Protein AF-A0AB39RY09-F1 (afdb_monomer_lite)

InterPro domains:
  IPR000873 AMP-dependent synthetase/ligase domain [PF00501] (6-42)
  IPR020845 AMP-binding, conserved site [PS00455] (16-27)
  IPR042099 ANL, N-terminal domain [G3DSA:3.40.50.12780] (1-55)

Foldseek 3Di:
DDDDDDDDDQQDFDDWDWDCDPVNDIDTDTDGNVRVVVVVVVVCCVCVVVVDDPPDD

Organism: NCBI:txid3238630

Radius of gyration: 16.2 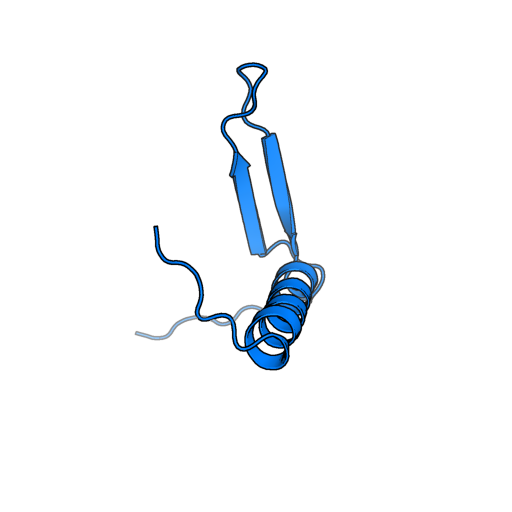Å; chains: 1; bounding box: 39×37×37 Å

Secondary structure (DSSP, 8-state):
--PPP----TTSEEEEEEE--TTSSPEEEEEEHHHHHHHHHHHHHHHHHT-------

Sequence (57 aa):
MTFRTVERDEDDTVVVLYTSGTTGHPKGAELRHRNVYDNALAGIDLFVSRGQRPATC

pLDDT: mean 85.88, std 12.35, range [44.97, 98.12]

Structure (mmCIF, N/CA/C/O backbone):
data_AF-A0AB39RY09-F1
#
_entry.id   AF-A0AB39RY09-F1
#
loop_
_atom_site.group_PDB
_atom_site.id
_atom_site.type_symbol
_atom_site.label_atom_id
_atom_site.label_alt_id
_atom_site.label_comp_id
_atom_site.label_asym_id
_atom_site.label_entity_id
_atom_site.label_seq_id
_atom_site.pdbx_PDB_ins_code
_atom_site.Cartn_x
_atom_site.Cartn_y
_atom_site.Cartn_z
_atom_site.occupancy
_atom_site.B_iso_or_equiv
_atom_site.auth_seq_id
_atom_site.auth_comp_id
_atom_site.auth_asym_id
_atom_site.auth_atom_id
_atom_site.pdbx_PDB_model_num
ATOM 1 N N . MET A 1 1 ? 27.150 -13.085 6.805 1.00 61.41 1 MET A N 1
ATOM 2 C CA . MET A 1 1 ? 25.814 -12.858 7.392 1.00 61.41 1 MET A CA 1
ATOM 3 C C . MET A 1 1 ? 24.808 -13.345 6.369 1.00 61.41 1 MET A C 1
ATOM 5 O O . MET A 1 1 ? 24.750 -12.762 5.296 1.00 61.41 1 MET A O 1
ATOM 9 N N . THR A 1 2 ? 24.124 -14.455 6.634 1.00 82.31 2 THR A N 1
ATOM 10 C CA . THR A 1 2 ? 23.195 -15.063 5.669 1.00 82.31 2 THR A CA 1
ATOM 11 C C . THR A 1 2 ? 21.780 -14.866 6.188 1.00 82.31 2 THR A C 1
ATOM 13 O O . THR A 1 2 ? 21.497 -15.210 7.334 1.00 82.31 2 THR A O 1
ATOM 16 N N . PHE A 1 3 ? 20.911 -14.277 5.373 1.00 86.75 3 PHE A N 1
ATOM 17 C CA . PHE A 1 3 ? 19.496 -14.130 5.698 1.00 86.75 3 PHE A CA 1
ATOM 18 C C . PHE A 1 3 ? 18.749 -15.401 5.296 1.00 86.75 3 PHE A C 1
ATOM 20 O O . PHE A 1 3 ? 19.025 -15.981 4.247 1.00 86.75 3 PHE A O 1
ATOM 27 N N . ARG A 1 4 ? 17.804 -15.836 6.134 1.00 90.62 4 ARG A N 1
ATOM 28 C CA . ARG A 1 4 ? 16.928 -16.970 5.833 1.00 90.62 4 ARG A CA 1
ATOM 29 C C . ARG A 1 4 ? 15.731 -16.475 5.026 1.00 90.62 4 ARG A C 1
ATOM 31 O O . ARG A 1 4 ? 14.974 -15.643 5.524 1.00 90.62 4 ARG A O 1
ATOM 38 N N . THR A 1 5 ? 15.544 -17.009 3.826 1.00 91.25 5 THR A N 1
ATOM 39 C CA . THR A 1 5 ? 14.315 -16.824 3.050 1.00 91.25 5 THR A CA 1
ATOM 40 C C . THR A 1 5 ? 13.186 -17.670 3.636 1.00 91.25 5 THR A C 1
ATOM 42 O O . THR A 1 5 ? 13.413 -18.741 4.201 1.00 91.25 5 THR A O 1
ATOM 45 N N . VAL A 1 6 ? 11.963 -17.156 3.558 1.00 92.62 6 VAL A N 1
ATOM 46 C CA . VAL A 1 6 ? 10.744 -17.842 3.995 1.00 92.62 6 VAL A CA 1
ATOM 47 C C . VAL A 1 6 ? 9.760 -17.753 2.840 1.00 92.62 6 VAL A C 1
ATOM 49 O O . VAL A 1 6 ? 9.638 -16.682 2.249 1.00 92.62 6 VAL A O 1
ATOM 52 N N . GLU A 1 7 ? 9.083 -18.858 2.540 1.00 93.88 7 GLU A N 1
ATOM 53 C CA . GLU A 1 7 ? 8.009 -18.890 1.544 1.00 93.88 7 GLU A CA 1
ATOM 54 C C . GLU A 1 7 ? 6.890 -17.917 1.934 1.00 93.88 7 GLU A C 1
ATOM 56 O O . GLU A 1 7 ? 6.562 -17.784 3.120 1.00 93.88 7 GLU A O 1
ATOM 61 N N . ARG A 1 8 ? 6.340 -17.215 0.940 1.00 93.75 8 ARG A N 1
ATOM 62 C CA . ARG A 1 8 ? 5.224 -16.275 1.096 1.00 93.75 8 ARG A CA 1
ATOM 63 C C . ARG A 1 8 ? 4.281 -16.385 -0.082 1.00 93.75 8 ARG A C 1
ATOM 65 O O . ARG A 1 8 ? 4.736 -16.504 -1.218 1.00 93.75 8 ARG A O 1
ATOM 72 N N . ASP A 1 9 ? 2.997 -16.313 0.221 1.00 96.25 9 ASP A N 1
ATOM 73 C CA . ASP A 1 9 ? 1.925 -16.271 -0.760 1.00 96.25 9 ASP A CA 1
ATOM 74 C C . ASP A 1 9 ? 1.538 -14.816 -1.076 1.00 96.25 9 ASP A C 1
ATOM 76 O O . ASP A 1 9 ? 1.740 -13.901 -0.272 1.00 96.25 9 ASP A O 1
ATOM 80 N N . GLU A 1 10 ? 0.968 -14.577 -2.255 1.00 96.00 10 GLU A N 1
ATOM 81 C CA . GLU A 1 10 ? 0.480 -13.252 -2.645 1.00 96.00 10 GLU A CA 1
ATOM 82 C C . GLU A 1 10 ? -0.683 -12.750 -1.771 1.00 96.00 10 GLU A C 1
ATOM 84 O O . GLU A 1 10 ? -0.940 -11.538 -1.699 1.00 96.00 10 GLU A O 1
ATOM 89 N N . ASP A 1 11 ? -1.359 -13.681 -1.093 1.00 97.00 11 ASP A N 1
ATOM 90 C CA . ASP A 1 11 ? -2.429 -13.422 -0.146 1.00 97.00 11 ASP A CA 1
ATOM 91 C C . ASP A 1 11 ? -1.971 -13.168 1.293 1.00 97.00 11 ASP A C 1
ATOM 93 O O . ASP A 1 11 ? -2.789 -12.760 2.126 1.00 97.00 11 ASP A O 1
ATOM 97 N N . ASP A 1 12 ? -0.677 -13.321 1.577 1.00 97.12 12 ASP A N 1
ATOM 98 C CA . ASP A 1 12 ? -0.121 -12.970 2.877 1.00 97.12 12 ASP A CA 1
ATOM 99 C C . ASP A 1 12 ? -0.132 -11.446 3.086 1.00 97.12 12 ASP A C 1
ATOM 101 O O . ASP A 1 12 ? 0.175 -10.650 2.189 1.00 97.12 12 ASP A O 1
ATOM 105 N N . THR A 1 13 ? -0.465 -11.019 4.306 1.00 96.75 13 THR A N 1
ATOM 106 C CA . THR A 1 13 ? -0.401 -9.608 4.708 1.00 96.75 13 THR A CA 1
ATOM 107 C C . THR A 1 13 ? 1.055 -9.145 4.775 1.00 96.75 13 THR A C 1
ATOM 109 O O . THR A 1 13 ? 1.873 -9.724 5.491 1.00 96.75 13 THR A O 1
ATOM 112 N N . VAL A 1 14 ? 1.366 -8.051 4.073 1.00 96.44 14 VAL A N 1
ATOM 113 C CA . VAL A 1 14 ? 2.714 -7.462 4.020 1.00 96.44 14 VAL A CA 1
ATOM 114 C C . VAL A 1 14 ? 2.832 -6.182 4.846 1.00 96.44 14 VAL A C 1
ATOM 116 O O . VAL A 1 14 ? 3.897 -5.898 5.393 1.00 96.44 14 VAL A O 1
ATOM 119 N N . VAL A 1 15 ? 1.751 -5.403 4.970 1.00 95.12 15 VAL A N 1
ATOM 120 C CA . VAL A 1 15 ? 1.757 -4.141 5.722 1.00 95.12 15 VAL A CA 1
ATOM 121 C C . VAL A 1 15 ? 0.393 -3.848 6.338 1.00 95.12 15 VAL A C 1
ATOM 123 O O . VAL A 1 15 ? -0.640 -4.136 5.741 1.00 95.12 15 VAL A O 1
ATOM 126 N N . VAL A 1 16 ? 0.394 -3.234 7.524 1.00 95.12 16 VAL A N 1
ATOM 127 C CA . VAL A 1 16 ? -0.802 -2.641 8.136 1.00 95.12 16 VAL A CA 1
ATOM 128 C C . VAL A 1 16 ? -0.617 -1.131 8.195 1.00 95.12 16 VAL A C 1
ATOM 130 O O . VAL A 1 16 ? 0.250 -0.630 8.911 1.00 95.12 16 V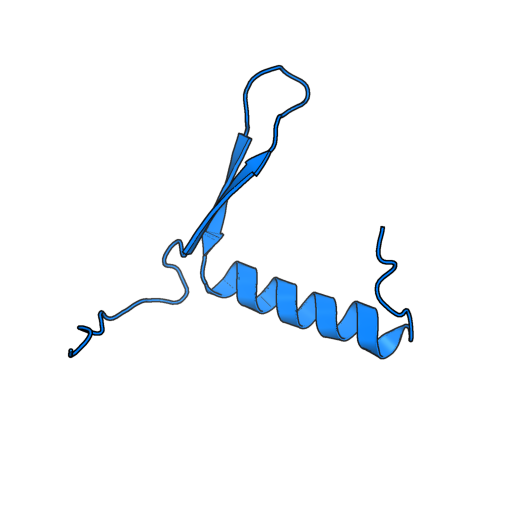AL A O 1
ATOM 133 N N . LEU A 1 17 ? -1.413 -0.400 7.419 1.00 93.06 17 LEU A N 1
ATOM 134 C CA . LEU A 1 17 ? -1.366 1.058 7.375 1.00 93.06 17 LEU A CA 1
ATOM 135 C C . LEU A 1 17 ? -2.327 1.638 8.406 1.00 93.06 17 LEU A C 1
ATOM 137 O O . LEU A 1 17 ? -3.534 1.418 8.325 1.00 93.06 17 LEU A O 1
ATOM 141 N N . TYR A 1 18 ? -1.800 2.412 9.351 1.00 92.38 18 TYR A N 1
ATOM 142 C CA . TYR A 1 18 ? -2.612 3.156 10.306 1.00 92.38 18 TYR A CA 1
ATOM 143 C C . TYR A 1 18 ? -2.817 4.587 9.833 1.00 92.38 18 TYR A C 1
ATOM 145 O O . TYR A 1 18 ? -1.875 5.280 9.453 1.00 92.38 18 TYR A O 1
ATOM 153 N N . THR A 1 19 ? -4.059 5.045 9.909 1.00 89.00 19 THR A N 1
ATOM 154 C CA . THR A 1 19 ? -4.421 6.446 9.676 1.00 89.00 19 THR A CA 1
ATOM 155 C C . THR A 1 19 ? -5.016 7.016 10.952 1.00 89.00 19 THR A C 1
ATOM 157 O O . THR A 1 19 ? -5.652 6.281 11.704 1.00 89.00 19 THR A O 1
ATOM 160 N N . SER A 1 20 ? -4.811 8.310 11.216 1.00 86.44 20 SER A N 1
ATOM 161 C CA . SER A 1 20 ? -5.225 8.951 12.475 1.00 86.44 20 SER A CA 1
ATOM 162 C C . SER A 1 20 ? -6.721 8.804 12.772 1.00 86.44 20 SER A C 1
ATOM 164 O O . SER A 1 20 ? -7.096 8.712 13.936 1.00 86.44 20 SER A O 1
ATOM 166 N N . GLY A 1 21 ? -7.559 8.699 11.733 1.00 78.75 21 GLY A N 1
ATOM 167 C CA . GLY A 1 21 ? -9.010 8.587 11.854 1.00 78.75 21 GLY A CA 1
ATOM 168 C C . GLY A 1 21 ? -9.644 9.882 12.381 1.00 78.75 21 GLY A C 1
ATOM 169 O O . GLY A 1 21 ? -9.176 10.494 13.334 1.00 78.75 21 G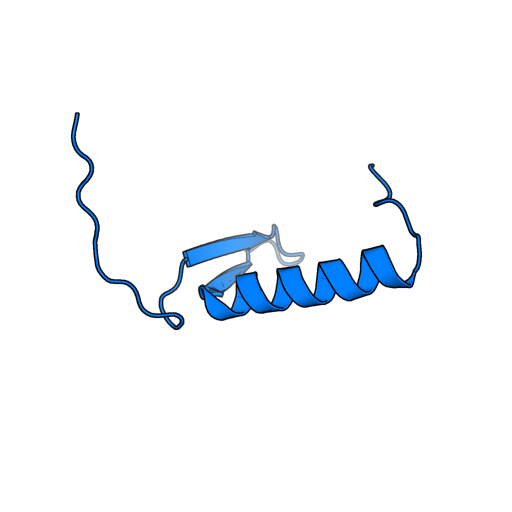LY A O 1
ATOM 170 N N . THR A 1 22 ? -10.752 10.327 11.791 1.00 78.75 22 THR A N 1
ATOM 171 C CA . THR A 1 22 ? -11.452 11.547 12.247 1.00 78.75 22 THR A CA 1
ATOM 172 C C . THR A 1 22 ? -12.233 11.350 13.552 1.00 78.75 22 THR A C 1
ATOM 174 O O . THR A 1 22 ? -12.674 12.319 14.158 1.00 78.75 22 THR A O 1
ATOM 177 N N . THR A 1 23 ? -12.394 10.102 14.003 1.00 82.62 23 THR A N 1
ATOM 178 C CA . THR A 1 23 ? -13.167 9.713 15.194 1.00 82.62 23 THR A CA 1
ATOM 179 C C . THR A 1 23 ? -12.292 9.451 16.426 1.00 82.62 23 THR A C 1
ATOM 181 O O . THR A 1 23 ? -12.763 8.848 17.384 1.00 82.62 23 THR A O 1
ATOM 184 N N . GLY A 1 24 ? -11.009 9.835 16.395 1.00 78.19 24 GLY A N 1
ATOM 185 C CA . GLY A 1 24 ? -10.061 9.668 17.509 1.00 78.19 24 GLY A CA 1
ATOM 186 C C . GLY A 1 24 ? -9.487 8.256 17.684 1.00 78.19 24 GLY A C 1
ATOM 187 O O . GLY A 1 24 ? -8.577 8.061 18.486 1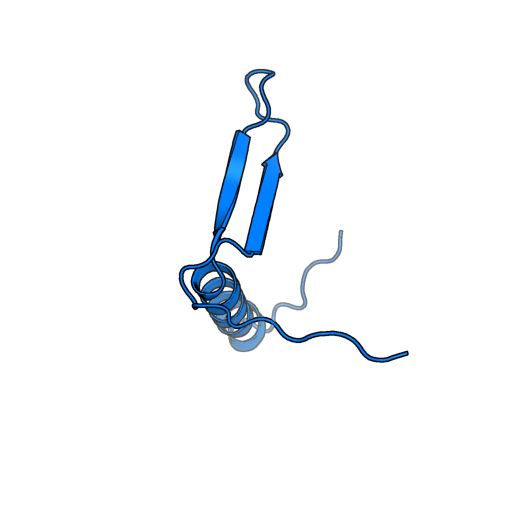.00 78.19 24 GLY A O 1
ATOM 188 N N . HIS A 1 25 ? -9.968 7.279 16.912 1.00 77.81 25 HIS A N 1
ATOM 189 C CA . HIS A 1 25 ? -9.440 5.917 16.887 1.00 77.81 25 HIS A CA 1
ATOM 190 C C . HIS A 1 25 ? -8.763 5.639 15.542 1.00 77.81 25 HIS A C 1
ATOM 192 O O . HIS A 1 25 ? -9.454 5.642 14.514 1.00 77.81 25 HIS A O 1
ATOM 198 N N . PRO A 1 26 ? -7.442 5.377 15.530 1.00 80.00 26 PRO A N 1
ATOM 199 C CA . PRO A 1 26 ? -6.745 5.020 14.310 1.00 80.00 26 PRO A CA 1
ATOM 200 C C . PRO A 1 26 ? -7.334 3.765 13.668 1.00 80.00 26 PRO A C 1
ATOM 202 O O . PRO A 1 26 ? -7.583 2.767 14.345 1.00 80.00 26 PRO A O 1
ATOM 205 N N . LYS A 1 27 ? -7.540 3.807 12.350 1.00 85.94 27 LYS A N 1
ATOM 206 C CA . LYS A 1 27 ? -7.997 2.645 11.574 1.00 85.94 27 LYS A CA 1
ATOM 207 C C . LYS A 1 27 ? -6.797 1.995 10.898 1.00 85.94 27 LYS A C 1
ATOM 209 O O . LYS A 1 27 ? -6.039 2.695 10.225 1.00 85.94 27 LYS A O 1
ATOM 214 N N . GLY A 1 28 ? -6.645 0.685 11.092 1.00 89.25 28 GLY A N 1
ATOM 215 C CA . GLY A 1 28 ? -5.648 -0.141 10.416 1.00 89.25 28 GLY A CA 1
ATOM 216 C C . GLY A 1 28 ? -6.216 -0.741 9.133 1.00 89.25 28 GLY A C 1
ATOM 217 O O . GLY A 1 28 ? -7.314 -1.295 9.149 1.00 89.25 28 GLY A O 1
ATOM 218 N N . ALA A 1 29 ? -5.479 -0.625 8.034 1.00 92.94 29 ALA A N 1
ATOM 219 C CA . ALA A 1 29 ? -5.767 -1.306 6.780 1.00 92.94 29 ALA A CA 1
ATOM 220 C C . ALA A 1 29 ? -4.671 -2.337 6.511 1.00 92.94 29 ALA A C 1
ATOM 222 O O . ALA A 1 29 ? -3.518 -1.970 6.284 1.00 92.94 29 ALA A O 1
ATOM 223 N N . GLU A 1 30 ? -5.030 -3.617 6.550 1.00 96.12 30 GLU A N 1
ATOM 224 C CA . GLU A 1 30 ? -4.130 -4.701 6.166 1.00 96.12 30 GLU A CA 1
ATOM 225 C C . GLU A 1 30 ? -4.064 -4.796 4.644 1.00 96.12 30 GLU A C 1
ATOM 227 O O . GLU A 1 30 ? -5.091 -4.912 3.974 1.00 96.12 30 GLU A O 1
ATOM 232 N N . LEU A 1 31 ? -2.853 -4.747 4.099 1.00 96.75 31 LEU A N 1
ATOM 233 C CA . LEU A 1 31 ? -2.600 -4.929 2.679 1.00 96.75 31 LEU A CA 1
ATOM 234 C C . LEU A 1 31 ? -1.805 -6.206 2.464 1.00 96.75 31 LEU A C 1
ATOM 236 O O . LEU A 1 31 ? -0.779 -6.441 3.111 1.00 96.75 31 LEU A O 1
ATOM 240 N N . ARG A 1 32 ? -2.280 -7.001 1.510 1.00 98.12 32 ARG A N 1
ATOM 241 C CA . ARG A 1 32 ? -1.596 -8.191 1.009 1.00 98.12 32 ARG A CA 1
ATOM 242 C C . ARG A 1 32 ? -0.574 -7.816 -0.051 1.00 98.12 32 ARG A C 1
ATOM 244 O O . ARG A 1 32 ? -0.644 -6.724 -0.625 1.00 98.12 32 ARG A O 1
ATOM 251 N N . HIS A 1 33 ? 0.326 -8.742 -0.364 1.00 96.69 33 HIS A N 1
ATOM 252 C CA . HIS A 1 33 ? 1.295 -8.567 -1.447 1.00 96.69 33 HIS A CA 1
ATOM 253 C C . HIS A 1 33 ? 0.620 -8.162 -2.768 1.00 96.69 33 HIS A C 1
ATOM 255 O O . HIS A 1 33 ? 1.025 -7.164 -3.372 1.00 96.69 33 HIS A O 1
ATOM 261 N N . ARG A 1 34 ? -0.471 -8.839 -3.157 1.00 97.12 34 ARG A N 1
ATOM 262 C CA . ARG A 1 34 ? -1.229 -8.490 -4.374 1.00 97.12 34 ARG A CA 1
ATOM 263 C C . ARG A 1 34 ? -1.795 -7.067 -4.361 1.00 97.12 34 ARG A C 1
ATOM 265 O O . ARG A 1 34 ? -1.727 -6.368 -5.361 1.00 97.12 34 ARG A O 1
ATOM 272 N N . ASN A 1 35 ? -2.275 -6.584 -3.209 1.00 96.50 35 ASN A N 1
ATOM 273 C CA . ASN A 1 35 ? -2.878 -5.251 -3.119 1.00 96.50 35 ASN A CA 1
ATOM 274 C C . ASN A 1 35 ? -1.855 -4.143 -3.386 1.00 96.50 35 ASN A C 1
ATOM 276 O O . ASN A 1 35 ? -2.164 -3.159 -4.055 1.00 96.50 35 ASN A O 1
ATOM 280 N N . VAL A 1 36 ? -0.643 -4.304 -2.851 1.00 95.69 36 VAL A N 1
ATOM 281 C CA . VAL A 1 36 ? 0.453 -3.351 -3.062 1.00 95.69 36 VAL A CA 1
ATOM 282 C C . VAL A 1 36 ? 0.919 -3.387 -4.517 1.00 95.69 36 VAL A C 1
ATOM 284 O O . VAL A 1 36 ? 1.150 -2.335 -5.111 1.00 95.69 36 VAL A O 1
ATOM 287 N N . TYR A 1 37 ? 1.016 -4.583 -5.099 1.00 96.38 37 TYR A N 1
ATOM 288 C CA . TYR A 1 37 ? 1.397 -4.761 -6.497 1.00 96.38 37 TYR A CA 1
ATOM 289 C C . TYR A 1 37 ? 0.400 -4.093 -7.456 1.00 96.38 37 TYR A C 1
ATOM 291 O O . TYR A 1 37 ? 0.798 -3.265 -8.277 1.00 96.38 37 TYR A O 1
ATOM 299 N N . ASP A 1 38 ? -0.896 -4.358 -7.286 1.00 95.69 38 ASP A N 1
ATOM 300 C CA . ASP A 1 38 ? -1.955 -3.762 -8.106 1.00 95.69 38 ASP A CA 1
ATOM 301 C C . ASP A 1 38 ? -1.980 -2.234 -7.977 1.00 95.69 38 ASP A C 1
ATOM 303 O O . ASP A 1 38 ? -2.138 -1.514 -8.966 1.00 95.69 38 ASP A O 1
ATOM 307 N N . ASN A 1 39 ? -1.772 -1.713 -6.761 1.00 93.12 39 ASN A N 1
ATOM 308 C CA . ASN A 1 39 ? -1.696 -0.274 -6.532 1.00 93.12 39 ASN A CA 1
ATOM 309 C C . ASN A 1 39 ? -0.508 0.368 -7.266 1.00 93.12 39 ASN A C 1
ATOM 311 O O . ASN A 1 39 ? -0.663 1.444 -7.846 1.00 93.12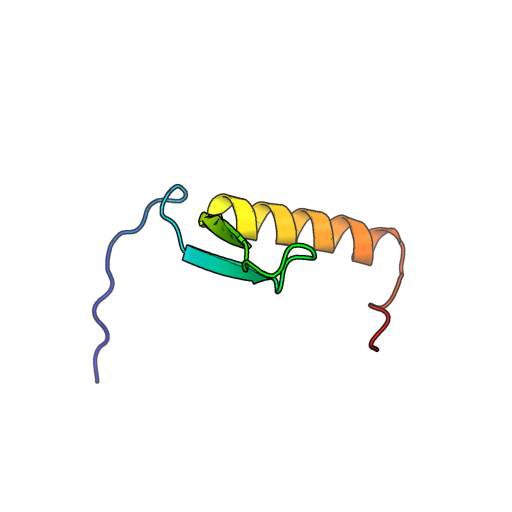 39 ASN A O 1
ATOM 315 N N . ALA A 1 40 ? 0.652 -0.293 -7.286 1.00 93.56 40 ALA A N 1
ATOM 316 C CA . ALA A 1 40 ? 1.819 0.186 -8.017 1.00 93.56 40 ALA A CA 1
ATOM 317 C C . ALA A 1 40 ? 1.570 0.206 -9.533 1.00 93.56 40 ALA A C 1
ATOM 319 O O . ALA A 1 40 ? 1.894 1.198 -10.186 1.00 93.56 40 ALA A O 1
ATOM 320 N N . LEU A 1 41 ? 0.944 -0.839 -10.086 1.00 94.81 41 LEU A N 1
ATOM 321 C CA . LEU A 1 41 ? 0.570 -0.883 -11.504 1.00 94.81 41 LEU A CA 1
ATOM 322 C C . LEU A 1 41 ? -0.418 0.230 -11.869 1.00 94.81 41 LEU A C 1
ATOM 324 O O . LEU A 1 41 ? -0.206 0.940 -12.853 1.00 94.81 41 LEU A O 1
ATOM 328 N N . ALA A 1 42 ? -1.451 0.434 -11.049 1.00 92.44 42 ALA A N 1
ATOM 329 C CA . ALA A 1 42 ? -2.403 1.526 -11.238 1.00 92.44 42 ALA A CA 1
ATOM 330 C C . ALA A 1 42 ? -1.720 2.902 -11.156 1.00 92.44 42 ALA A C 1
ATOM 332 O O . ALA A 1 42 ? -2.045 3.808 -11.922 1.00 92.44 42 ALA A O 1
ATOM 333 N N . GLY A 1 43 ? -0.747 3.060 -10.253 1.00 90.19 43 GLY A N 1
ATOM 334 C CA . GLY A 1 43 ? 0.068 4.266 -10.152 1.00 90.19 43 GLY A CA 1
ATOM 335 C C . GLY A 1 43 ? 0.888 4.517 -11.416 1.00 90.19 43 GLY A C 1
ATOM 336 O O . GLY A 1 43 ? 0.877 5.629 -11.937 1.00 90.19 43 GLY A O 1
ATOM 337 N N . ILE A 1 44 ? 1.558 3.491 -11.946 1.00 90.69 44 ILE A N 1
ATOM 338 C CA . ILE A 1 44 ? 2.311 3.593 -13.203 1.00 90.69 44 ILE A CA 1
ATOM 339 C C . ILE A 1 44 ? 1.389 4.070 -14.325 1.00 90.69 44 ILE A C 1
ATOM 341 O O . ILE A 1 44 ? 1.720 5.054 -14.980 1.00 90.69 44 ILE A O 1
ATOM 345 N N . ASP A 1 45 ? 0.228 3.439 -14.510 1.00 88.56 45 ASP A N 1
ATOM 346 C CA . ASP A 1 45 ? -0.733 3.863 -15.533 1.00 88.56 45 ASP A CA 1
ATOM 347 C C . ASP A 1 45 ? -1.154 5.324 -15.335 1.00 88.56 45 ASP A C 1
ATOM 349 O O . ASP A 1 45 ? -1.044 6.137 -16.253 1.00 88.56 45 ASP A O 1
ATOM 353 N N . LEU A 1 46 ? -1.535 5.703 -14.114 1.00 88.31 46 LEU A N 1
ATOM 354 C CA . LEU A 1 46 ? -1.987 7.056 -13.808 1.00 88.31 46 LEU A CA 1
ATOM 355 C C . LEU A 1 46 ? -0.908 8.119 -14.064 1.00 88.31 46 LEU A C 1
ATOM 357 O O . LEU A 1 46 ? -1.205 9.170 -14.634 1.00 88.31 46 LEU A O 1
ATOM 361 N N . PHE A 1 47 ? 0.328 7.880 -13.627 1.00 81.88 47 PHE A N 1
ATOM 362 C CA . PHE A 1 47 ? 1.396 8.881 -13.673 1.00 81.88 47 PHE A CA 1
ATOM 363 C C . PHE A 1 47 ? 2.125 8.909 -15.019 1.00 81.88 47 PHE A C 1
ATOM 365 O O . PHE A 1 47 ? 2.528 9.983 -15.470 1.00 81.88 47 PHE A O 1
ATOM 372 N N . VAL A 1 48 ? 2.255 7.763 -15.693 1.00 76.50 48 VAL A N 1
ATOM 373 C CA . VAL A 1 48 ? 2.890 7.679 -17.015 1.00 76.50 48 VAL A CA 1
ATOM 374 C C . VAL A 1 48 ? 1.935 8.156 -18.108 1.00 76.50 48 VAL A C 1
ATOM 376 O O . VAL A 1 48 ? 2.336 8.980 -18.928 1.00 76.50 48 VAL A O 1
ATOM 379 N N . SER A 1 49 ? 0.669 7.717 -18.111 1.00 73.62 49 SER A N 1
ATOM 380 C CA . SER A 1 49 ? -0.284 8.096 -19.171 1.00 73.62 49 SER A CA 1
ATOM 381 C C . SER A 1 49 ? -0.667 9.576 -19.132 1.00 73.62 49 SER A C 1
ATOM 383 O O . SER A 1 49 ? -0.896 10.187 -20.175 1.00 73.62 49 SER A O 1
ATOM 385 N N . ARG A 1 50 ? -0.709 10.185 -17.939 1.00 66.31 50 ARG A N 1
ATOM 386 C CA . ARG A 1 50 ? -1.110 11.590 -17.773 1.00 66.31 50 ARG A CA 1
ATOM 387 C C . ARG A 1 50 ? 0.045 12.585 -17.860 1.00 66.31 50 ARG A C 1
ATOM 389 O O . ARG A 1 50 ? -0.205 13.783 -17.754 1.00 66.31 50 ARG A O 1
ATOM 396 N N . GLY A 1 51 ? 1.296 12.131 -17.997 1.00 65.62 51 GLY A N 1
ATOM 397 C CA . GLY A 1 51 ? 2.480 13.005 -17.994 1.00 65.62 51 GLY A CA 1
ATOM 398 C C . GLY A 1 51 ? 2.598 13.891 -16.742 1.00 65.62 51 GLY A C 1
ATOM 399 O O . GLY A 1 51 ? 3.348 14.870 -16.731 1.00 65.62 51 GLY A O 1
ATOM 400 N N . GLN A 1 52 ? 1.838 13.583 -15.686 1.00 67.81 52 GLN A N 1
ATOM 401 C CA . GLN A 1 52 ? 1.845 14.337 -14.446 1.00 67.81 52 GLN A CA 1
ATOM 402 C C . GLN A 1 52 ? 3.027 13.849 -13.622 1.00 67.81 52 GLN A C 1
ATOM 404 O O . GLN A 1 52 ? 2.999 12.766 -13.042 1.00 67.81 52 GLN A O 1
ATOM 409 N N . ARG A 1 53 ? 4.078 14.672 -13.562 1.00 62.75 53 ARG A N 1
ATOM 410 C CA . ARG A 1 53 ? 5.121 14.509 -12.545 1.00 62.75 53 ARG A CA 1
ATOM 411 C C . ARG A 1 53 ? 4.427 14.492 -11.178 1.00 62.75 53 ARG A C 1
ATOM 413 O O . ARG A 1 53 ? 3.572 15.360 -10.972 1.00 62.75 53 ARG A O 1
ATOM 420 N N . PRO A 1 54 ? 4.743 13.540 -10.281 1.00 62.62 54 PRO A N 1
ATOM 421 C CA . PRO A 1 54 ? 4.122 13.498 -8.965 1.00 62.62 54 PRO A CA 1
ATOM 422 C C . PRO A 1 54 ? 4.291 14.875 -8.327 1.00 62.62 54 PRO A C 1
ATOM 424 O O . PRO A 1 54 ? 5.407 15.389 -8.251 1.00 62.62 54 PRO A O 1
ATOM 427 N N . ALA A 1 55 ? 3.175 15.511 -7.970 1.00 65.69 55 ALA A N 1
ATOM 428 C CA . ALA A 1 55 ? 3.211 16.778 -7.267 1.00 65.69 55 ALA A CA 1
ATOM 429 C C . ALA A 1 55 ? 3.783 16.491 -5.878 1.00 65.69 55 ALA A C 1
ATOM 431 O O . ALA A 1 55 ? 3.078 15.999 -4.997 1.00 65.69 55 ALA A O 1
ATOM 432 N N . THR A 1 56 ? 5.084 16.714 -5.716 1.00 59.19 56 THR A N 1
ATOM 433 C CA . THR A 1 56 ? 5.724 16.743 -4.408 1.00 59.19 56 THR A CA 1
ATOM 434 C C . THR A 1 56 ? 5.092 17.893 -3.635 1.00 59.19 56 THR A C 1
ATOM 436 O O . THR A 1 56 ? 5.110 19.036 -4.099 1.00 59.19 56 THR A O 1
ATOM 439 N N . CYS A 1 57 ? 4.486 17.576 -2.495 1.00 44.97 57 CYS A N 1
ATOM 440 C CA . CYS A 1 57 ? 4.380 18.551 -1.420 1.00 44.97 57 CYS A CA 1
ATOM 441 C C . CYS A 1 57 ? 5.783 18.828 -0.868 1.00 44.97 57 CYS A C 1
ATOM 443 O O . CYS A 1 57 ? 6.610 17.885 -0.883 1.00 44.97 57 CYS A O 1
#

=== Feature glossary ===
Key to the feature types in this record:

Secondary structure (8-state, DSSP). Secondary structure is the local, repeating backbone conformation. DSSP classifies it into eight states by reading the hydrogen-bond network: three helix types (H, G, I), two β types (E, B), two non-regular types (T, S), and unstructured coil (-).

Backbone torsions (φ/ψ). Backbone dihedral angles. Every residue except chain termini has a φ (preceding-C → N → Cα → C) and a ψ (N → Cα → C → next-N). They are reported in degrees following the IUPAC sign convention. Secondary structure is essentially a statement about which (φ, ψ) basin each residue occupies.

Predicted aligned error. Predicted Aligned Error (PAE) is an AlphaFold confidence matrix: entry (i, j) is the expected error in the position of residue j, in ångströms, when the prediction is superimposed on the true structure at residue i. Low PAE within a block of residues means that block is internally rigid and well-predicted; high PAE between two blocks means their relative placement is uncertain even if each block individually is confident.

B-factor. B-factor (Debye–Waller factor) reflects atomic displacement in the crystal lattice. It is an experimental observable (units Å²), not a prediction; low values mean the atom is pinned down, high values mean i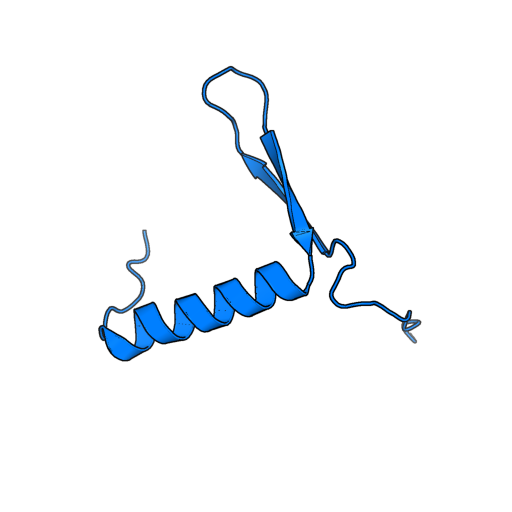t moves or is heterogeneous across the crystal.

Secondary structure (3-state, P-SEA). Three-state secondary structure (P-SEA) collapses the eight DSSP classes into helix (a), strand (b), and coil (c). P-SEA assigns these from Cα geometry alone — distances and angles — without requiring backbone oxygens, so it works on any Cα trace.

Sequence. Primary structure: the covalent order of the twenty standard amino acids along the backbone. Two proteins with the same sequence will (almost always) fold to the same structure; two with 30% identity often share a fold but not the details.

pLDDT. pLDDT is the predicted lDDT-Cα score: AlphaFold's confidence that the local environment of each residue (all inter-atomic distances within 15 Å) is correctly placed. It is a per-residue number between 0 and 100, with higher meaning more reliable.

InterPro / GO / CATH / organism. Functional annotations link the protein to curated databases. InterPro entries identify conserved domains and families by matching the sequence against member-database signatures (Pfam, PROSITE, CDD, …). Gene Ontology (GO) terms describe molecular function, biological process, and cellular component in a controlled vocabulary. CATH places the structure in a hierarchical fold classification (Class/Architecture/Topology/Homologous-superfamily). The organism is the source species.

Contact-map, Ramachandran, and PAE plots. Three diagnostic plots accompany the record. The Cα contact map visualizes the tertiary structure as a 2D adjacency matrix (8 Å cutoff, sequence-local contacts suppressed). The Ramachandran plot shows the distribution of backbone (φ, ψ) torsions, with points in the α and β basins reflecting secondary structure content. The PAE plot shows AlphaFold's inter-residue confidence as a color matrix.

mmCIF coordinates. The mmCIF table is the protein's shape written out atom by atom. For each backbone N, Cα, C, and carbonyl O, it records an (x, y, z) coordinate triple in Å plus the residue type, chain letter, and residue number.

Radius of gyration, Cα contacts, bounding box. Three whole-structure scalars: the radius of gyration (RMS distance of Cα from centroid, in Å), the count of Cα–Cα contacts (pairs closer than 8 Å and separated by more than four residues in sequence — i.e. tertiary, not local, contacts), and the bounding-box dimensions. Together they distinguish compact globular folds from extended fibres or disordered chains.

Foldseek 3Di. The Foldseek 3Di string encodes local tertiary geometry as a 20-letter alphabet — one character per residue — derived from the relative positions of nearby Cα atoms. Unlike the amino-acid sequence, 3Di is a direct function of the 3D structure, so two proteins with the same fold have similar 3Di strings even at low sequence identity.

Rendered structure images. Six rendered views show the 3D structure from the faces of a cube — i.e. along ±x, ±y, ±z. Rendering representation is drawn randomly per protein from cartoon (secondary-structure ribbons), sticks (backbone bonds), or molecular surface; coloring is either N→C rainbow (blue at the N-terminus through red at the C-terminus) or one color per chain.

Nearest PDB structures. The Foldseek neighbor list gives the closest experimentally determined structures in the PDB, ranked by structural alignment. TM-score near 1 means near-identical fold; near 0.3 means only rough topology match. This is how one finds what a novel AlphaFold prediction most resembles in the solved-structure universe.

Solvent-accessible surface area. SASA measures how much of the protein is reachable by solvent. It is computed by rolling a water-sized probe over the atomic surface and summing the exposed area (Å²). Per-residue SASA distinguishes core (buried, low SASA) from surface (exposed, high SASA) residues; total SASA is a whole-molecule size measure.